Protein AF-A0A7W8K2A2-F1 (afdb_monomer)

Radius of gyration: 11.9 Å; Cα contacts (8 Å, |Δi|>4): 184; chains: 1; bounding box: 30×20×30 Å

Organism: NCBI:txid662880

pLDDT: mean 82.57, std 8.55, range [47.19, 90.38]

Foldseek 3Di:
DKDAPEQFKWFQKKKKFAFDPKDWDDPQWDDDPRIIIGGPGIAGHPGMDDTDMPGTQWIWIWTATPVGTDIDTDGDD

Solvent-accessible surface area (backbone atoms only — not comparable to full-atom values): 4241 Å² total; per-residue (Å²): 87,76,48,68,33,48,92,43,48,27,31,69,27,34,39,37,35,32,51,60,80,66,47,67,81,51,92,55,45,43,82,52,94,79,28,37,41,28,60,73,40,69,40,51,47,77,36,68,53,75,48,66,58,41,40,66,41,34,37,38,37,36,27,34,37,97,93,44,81,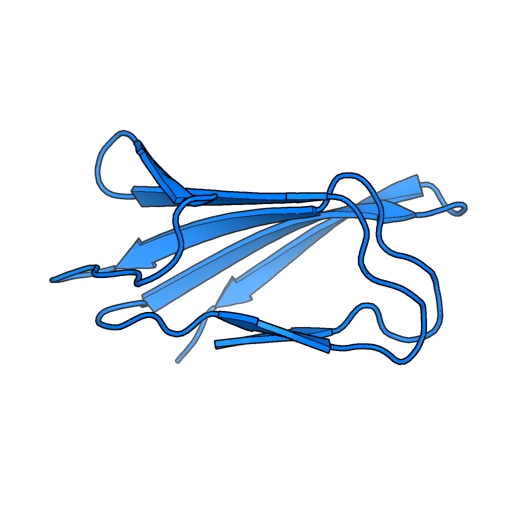44,79,46,76,44,75,47,130

Sequence (77 aa):
MRFEAGKLDASSVKLTLSGVGLAVNDARCAAAEGKLVCQIGTVKAGAGYVLPARGVLVVEAEYSRPDGPTVYRLATD

Nearest PDB structures (foldseek):
  8ayh-assembly1_A  TM=5.154E-01  e=1.276E-01  Homo sapiens
  7ad7-assembly1_A  TM=4.762E-01  e=1.659E-01  Homo sapiens
  3hmx-assembly1_A  TM=2.920E-01  e=3.875E+00  Homo sapiens

Secondary structure (DSSP, 8-state):
-EEE-TTS-EEEEEEEEEEEEEEE--TTEEEETTEEEEEEEEE-TT-EEE--EEEEEEEEEEEEETTEEEEEEEE--

Structure (mmCIF, N/CA/C/O backbone):
data_AF-A0A7W8K2A2-F1
#
_entry.id   AF-A0A7W8K2A2-F1
#
loop_
_atom_site.group_PDB
_atom_site.id
_atom_site.type_symbol
_atom_site.label_atom_id
_atom_site.label_alt_id
_atom_site.label_comp_id
_atom_site.label_asym_id
_atom_site.label_entity_id
_atom_site.label_seq_id
_atom_site.pdbx_PDB_ins_code
_atom_site.Cartn_x
_atom_site.Cartn_y
_atom_site.Cartn_z
_atom_site.occupancy
_atom_site.B_iso_or_equiv
_atom_site.auth_seq_id
_atom_site.auth_comp_id
_atom_site.auth_asym_id
_atom_site.auth_atom_id
_atom_site.pdbx_PDB_model_num
ATOM 1 N N . MET A 1 1 ? -7.415 -4.196 -2.898 1.00 76.38 1 MET A N 1
ATOM 2 C CA . MET A 1 1 ? -6.629 -3.025 -3.345 1.00 76.38 1 MET A CA 1
ATOM 3 C C . MET A 1 1 ? -5.410 -3.509 -4.125 1.00 76.38 1 MET A C 1
ATOM 5 O O . MET A 1 1 ? -4.885 -4.566 -3.790 1.00 76.38 1 MET A O 1
ATOM 9 N N . ARG A 1 2 ? -4.950 -2.767 -5.140 1.00 81.88 2 ARG A N 1
ATOM 10 C CA . ARG A 1 2 ? -3.713 -3.070 -5.879 1.00 81.88 2 ARG A CA 1
ATOM 11 C C . ARG A 1 2 ? -2.829 -1.823 -5.958 1.00 81.88 2 ARG A C 1
ATOM 13 O O . ARG A 1 2 ? -3.317 -0.759 -6.313 1.00 81.88 2 ARG A O 1
ATOM 20 N N . PHE A 1 3 ? -1.555 -1.971 -5.618 1.00 82.88 3 PHE A N 1
ATOM 21 C CA . PHE A 1 3 ? -0.499 -0.985 -5.839 1.00 82.88 3 PHE A CA 1
ATOM 22 C C . PHE A 1 3 ? 0.340 -1.441 -7.031 1.00 82.88 3 PHE A C 1
ATOM 24 O O . PHE A 1 3 ? 0.787 -2.585 -7.046 1.00 82.88 3 PHE A O 1
ATOM 31 N N . GLU A 1 4 ? 0.570 -0.582 -8.019 1.00 84.94 4 GLU A N 1
ATOM 32 C CA . GLU A 1 4 ? 1.397 -0.915 -9.182 1.00 84.94 4 GLU A CA 1
ATOM 33 C C . GLU A 1 4 ? 2.683 -0.098 -9.183 1.00 84.94 4 GLU A C 1
ATOM 35 O O . GLU A 1 4 ? 2.648 1.130 -9.110 1.00 84.94 4 GLU A O 1
ATOM 40 N N . ALA A 1 5 ? 3.827 -0.772 -9.316 1.00 80.94 5 ALA A N 1
ATOM 41 C CA . ALA A 1 5 ? 5.115 -0.087 -9.398 1.00 80.94 5 ALA A CA 1
ATOM 42 C C . ALA A 1 5 ? 5.284 0.686 -10.718 1.00 80.94 5 ALA A C 1
ATOM 44 O O . ALA A 1 5 ? 6.095 1.605 -10.795 1.00 80.94 5 ALA A O 1
ATOM 45 N N . GLY A 1 6 ? 4.494 0.382 -11.753 1.00 84.19 6 GLY A N 1
ATOM 46 C CA . GLY A 1 6 ? 4.587 1.049 -13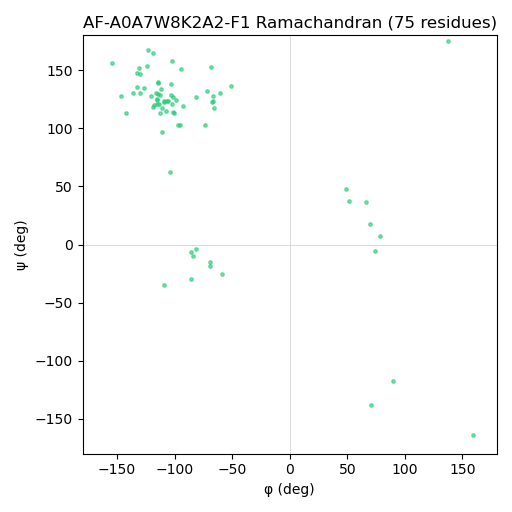.051 1.00 84.19 6 GLY A CA 1
ATOM 47 C C . GLY A 1 6 ? 5.866 0.663 -13.796 1.00 84.19 6 GLY A C 1
ATOM 48 O O . GLY A 1 6 ? 6.235 -0.506 -13.822 1.00 84.19 6 GLY A O 1
ATOM 49 N N . LYS A 1 7 ? 6.542 1.629 -14.432 1.00 83.81 7 LYS A N 1
ATOM 50 C CA . LYS A 1 7 ? 7.728 1.375 -15.279 1.00 83.81 7 LYS A CA 1
ATOM 51 C C . LYS A 1 7 ? 9.058 1.279 -14.517 1.00 83.81 7 LYS A C 1
ATOM 53 O O . LYS A 1 7 ? 10.059 0.920 -15.126 1.00 83.81 7 LYS A O 1
ATOM 58 N N . LEU A 1 8 ? 9.079 1.618 -13.229 1.00 86.00 8 LEU A N 1
ATOM 59 C CA . LEU A 1 8 ? 10.286 1.664 -12.400 1.00 86.00 8 LEU A CA 1
ATOM 60 C C . LEU A 1 8 ? 10.059 0.906 -11.093 1.00 86.00 8 LEU A C 1
ATOM 62 O O . LEU A 1 8 ? 8.931 0.846 -10.604 1.00 86.00 8 LEU A O 1
ATOM 66 N N . ASP A 1 9 ? 11.133 0.360 -10.525 1.00 87.75 9 ASP A N 1
ATOM 67 C CA . ASP A 1 9 ? 11.090 -0.283 -9.213 1.00 87.75 9 ASP A CA 1
ATOM 68 C C . ASP A 1 9 ? 10.657 0.732 -8.152 1.00 87.75 9 ASP A C 1
ATOM 70 O O . ASP A 1 9 ? 11.201 1.834 -8.072 1.00 87.75 9 ASP A O 1
ATOM 74 N N . ALA A 1 10 ? 9.678 0.354 -7.335 1.00 86.69 10 ALA A N 1
ATOM 75 C CA . ALA A 1 10 ? 9.250 1.116 -6.175 1.00 86.69 10 ALA A CA 1
ATOM 76 C C . ALA A 1 10 ? 9.862 0.480 -4.923 1.00 86.69 10 ALA A C 1
ATOM 78 O O . ALA A 1 10 ? 9.520 -0.645 -4.560 1.00 86.69 10 ALA A O 1
ATOM 79 N N . SER A 1 11 ? 10.765 1.195 -4.268 1.00 88.06 11 SER A N 1
ATOM 80 C CA . SER A 1 11 ? 11.464 0.763 -3.055 1.00 88.06 11 SER A CA 1
ATOM 81 C C . SER A 1 11 ? 10.864 1.429 -1.821 1.00 88.06 11 SER A C 1
ATOM 83 O O . SER A 1 11 ? 10.245 2.486 -1.916 1.00 88.06 11 SER A O 1
ATOM 85 N N . SER A 1 12 ? 11.059 0.828 -0.646 1.00 87.94 12 SER A N 1
ATOM 86 C CA . SER A 1 12 ? 10.540 1.346 0.633 1.00 87.94 12 SER A CA 1
ATOM 87 C C . SER A 1 12 ? 9.038 1.667 0.606 1.00 87.94 12 SER A C 1
ATOM 89 O O . SER A 1 12 ? 8.593 2.644 1.200 1.00 87.94 12 SER A O 1
ATOM 91 N N . VAL A 1 13 ? 8.255 0.847 -0.098 1.00 88.44 13 VAL A N 1
ATOM 92 C CA . VAL A 1 13 ? 6.820 1.046 -0.284 1.00 88.44 13 VAL A CA 1
ATOM 93 C C . VAL A 1 13 ? 6.097 0.906 1.051 1.00 88.44 13 VAL A C 1
ATOM 95 O O . VAL A 1 13 ? 6.061 -0.171 1.658 1.00 88.44 13 VAL A O 1
ATOM 98 N N . LYS A 1 14 ? 5.473 2.001 1.467 1.00 89.75 14 LYS A N 1
ATOM 99 C CA . LYS A 1 14 ? 4.595 2.123 2.622 1.00 89.75 14 LYS A CA 1
ATOM 100 C C . LYS A 1 14 ? 3.195 2.469 2.132 1.00 89.75 14 LYS A C 1
ATOM 102 O O . LYS A 1 14 ? 2.991 3.493 1.489 1.00 89.75 14 LYS A O 1
ATOM 107 N N . LEU A 1 15 ? 2.223 1.622 2.448 1.00 89.50 15 LEU A N 1
ATOM 108 C CA . LEU A 1 15 ? 0.813 1.864 2.150 1.00 89.50 15 LEU A CA 1
ATOM 109 C C . LEU A 1 15 ? 0.094 2.235 3.443 1.00 89.50 15 LEU A C 1
ATOM 111 O O . LEU A 1 15 ? 0.124 1.474 4.401 1.00 89.50 15 LEU A O 1
ATOM 115 N N . THR A 1 16 ? -0.554 3.388 3.474 1.00 90.06 16 THR A N 1
ATOM 116 C CA . THR A 1 16 ? -1.391 3.843 4.584 1.00 90.06 16 THR A CA 1
ATOM 117 C C . THR A 1 16 ? -2.843 3.798 4.142 1.00 90.06 16 THR A C 1
ATOM 119 O O . THR A 1 16 ? -3.217 4.400 3.144 1.00 90.06 16 THR A O 1
ATOM 122 N N . LEU A 1 17 ? -3.667 3.070 4.878 1.00 88.31 17 LEU A N 1
ATOM 123 C CA . LEU A 1 17 ? -5.059 2.792 4.560 1.00 88.31 17 LEU A CA 1
ATOM 124 C C . LEU A 1 17 ? -5.932 3.452 5.617 1.00 88.31 17 LEU A C 1
ATOM 126 O O . LEU A 1 17 ? -5.705 3.258 6.810 1.00 88.31 17 LEU A O 1
ATOM 130 N N . SER A 1 18 ? -6.931 4.208 5.187 1.00 88.69 18 SER A N 1
ATOM 131 C CA . SER A 1 18 ? -7.893 4.869 6.073 1.00 88.69 18 SER A CA 1
ATOM 132 C C . SER A 1 18 ? -9.315 4.583 5.600 1.00 88.69 18 SER A C 1
ATOM 134 O O . SER A 1 18 ? -9.554 4.436 4.401 1.00 88.69 18 SER A O 1
ATOM 136 N N . GLY A 1 19 ? -10.264 4.487 6.528 1.00 87.38 19 GLY A N 1
ATOM 137 C CA . GLY A 1 19 ? -11.649 4.141 6.215 1.00 87.38 19 GLY A CA 1
ATOM 138 C C . GLY A 1 19 ? -12.417 3.599 7.420 1.00 87.38 19 GLY A C 1
ATOM 139 O O . GLY A 1 19 ? -11.993 3.774 8.560 1.00 87.38 19 GLY A O 1
ATOM 140 N N . VAL A 1 20 ? -13.559 2.956 7.168 1.00 84.81 20 VAL A N 1
ATOM 141 C CA . VAL A 1 20 ? -14.518 2.520 8.197 1.00 84.81 20 VAL A CA 1
ATOM 142 C C . VAL A 1 20 ? -14.615 0.998 8.207 1.00 84.81 20 VAL A C 1
ATOM 144 O O . VAL A 1 20 ? -14.809 0.380 7.165 1.00 84.81 20 VAL A O 1
ATOM 147 N N . GLY A 1 21 ? -14.496 0.379 9.388 1.00 82.56 21 GLY A N 1
ATOM 148 C CA . GLY A 1 21 ? -14.479 -1.087 9.508 1.00 82.56 21 GLY A CA 1
ATOM 149 C C . GLY A 1 21 ? -13.239 -1.711 8.861 1.00 82.56 21 GLY A C 1
ATOM 150 O O . GLY A 1 21 ? -13.330 -2.758 8.219 1.00 82.56 21 GLY A O 1
ATOM 151 N N . LEU A 1 22 ? -12.096 -1.025 8.975 1.00 83.69 22 LEU A N 1
ATOM 152 C CA . LEU A 1 22 ? -10.885 -1.378 8.251 1.00 83.69 22 LEU A CA 1
ATOM 153 C C . LEU A 1 22 ? -10.320 -2.716 8.732 1.00 83.69 22 LEU A C 1
ATOM 155 O O . LEU A 1 22 ? -10.002 -2.887 9.907 1.00 83.69 22 LEU A O 1
ATOM 159 N N . ALA A 1 23 ? -10.170 -3.650 7.800 1.00 82.38 23 ALA A N 1
ATOM 160 C CA . ALA A 1 23 ? -9.584 -4.955 8.059 1.00 82.38 23 ALA A CA 1
ATOM 161 C C . ALA A 1 23 ? -8.621 -5.309 6.930 1.00 82.38 23 ALA A C 1
ATOM 163 O O . ALA A 1 23 ? -8.973 -5.227 5.751 1.00 82.38 23 ALA A O 1
ATOM 164 N N . VAL A 1 24 ? -7.410 -5.717 7.295 1.00 83.38 24 VAL A N 1
ATOM 165 C CA . VAL A 1 24 ? -6.366 -6.141 6.362 1.00 83.38 24 VAL A CA 1
ATOM 166 C C . VAL A 1 24 ? -5.876 -7.512 6.787 1.00 83.38 24 VAL A C 1
ATOM 168 O O . VAL A 1 24 ? -5.634 -7.742 7.968 1.00 83.38 24 VAL A O 1
ATOM 171 N N . ASN A 1 25 ? -5.737 -8.417 5.821 1.00 83.00 25 ASN A N 1
ATOM 172 C CA . ASN A 1 25 ? -5.199 -9.752 6.059 1.00 83.00 25 ASN A CA 1
ATOM 173 C C . ASN A 1 25 ? -3.751 -9.846 5.557 1.00 83.00 25 ASN A C 1
ATOM 175 O O . ASN A 1 25 ? -3.464 -10.577 4.611 1.00 83.00 25 ASN A O 1
ATOM 179 N N . ASP A 1 26 ? -2.858 -9.051 6.151 1.00 82.31 26 ASP A N 1
ATOM 180 C CA . ASP A 1 26 ? -1.422 -9.079 5.864 1.00 82.31 26 ASP A CA 1
ATOM 181 C C . ASP A 1 26 ? -0.625 -8.746 7.135 1.00 82.31 26 ASP A C 1
ATOM 183 O O . ASP A 1 26 ? -0.876 -7.739 7.797 1.00 82.31 26 ASP A O 1
ATOM 187 N N . ALA A 1 27 ? 0.336 -9.603 7.483 1.00 84.31 27 ALA A N 1
ATOM 188 C CA . ALA A 1 27 ? 1.143 -9.473 8.697 1.00 84.31 27 ALA A CA 1
ATOM 189 C C . ALA A 1 27 ? 2.114 -8.280 8.663 1.00 84.31 27 ALA A C 1
ATOM 191 O O . ALA A 1 27 ? 2.652 -7.889 9.697 1.00 84.31 27 ALA A O 1
ATOM 192 N N . ARG A 1 28 ? 2.354 -7.695 7.485 1.00 86.06 28 ARG A N 1
ATOM 193 C CA . ARG A 1 28 ? 3.198 -6.503 7.310 1.00 86.06 28 ARG A CA 1
ATOM 194 C C . ARG A 1 28 ? 2.453 -5.207 7.619 1.00 86.06 28 ARG A C 1
ATOM 196 O O . ARG A 1 28 ? 3.049 -4.130 7.542 1.00 86.06 28 ARG A O 1
ATOM 203 N N . CYS A 1 29 ? 1.158 -5.301 7.913 1.00 88.62 29 CYS A N 1
ATOM 204 C CA . CYS A 1 29 ? 0.297 -4.177 8.223 1.00 88.62 29 CYS A CA 1
ATOM 205 C C . CYS A 1 29 ? 0.064 -4.063 9.726 1.00 88.62 29 CYS A C 1
ATOM 207 O O . CYS A 1 29 ? -0.383 -5.006 10.374 1.00 88.62 29 CYS A O 1
ATOM 209 N N . ALA A 1 30 ? 0.321 -2.877 10.266 1.00 88.38 30 ALA A N 1
ATOM 210 C CA . ALA A 1 30 ? 0.059 -2.536 11.654 1.00 88.38 30 ALA A CA 1
ATOM 211 C C . ALA A 1 30 ? -1.018 -1.451 11.734 1.00 88.38 30 ALA A C 1
ATOM 213 O O . ALA A 1 30 ? -1.027 -0.505 10.943 1.00 88.38 30 ALA A O 1
ATOM 214 N N . ALA A 1 31 ? -1.932 -1.584 12.693 1.00 84.69 31 ALA A N 1
ATOM 215 C CA . ALA A 1 31 ? -2.893 -0.533 12.992 1.00 84.69 31 ALA A CA 1
ATOM 216 C C . ALA A 1 31 ? -2.182 0.641 13.686 1.00 84.69 31 ALA A C 1
ATOM 218 O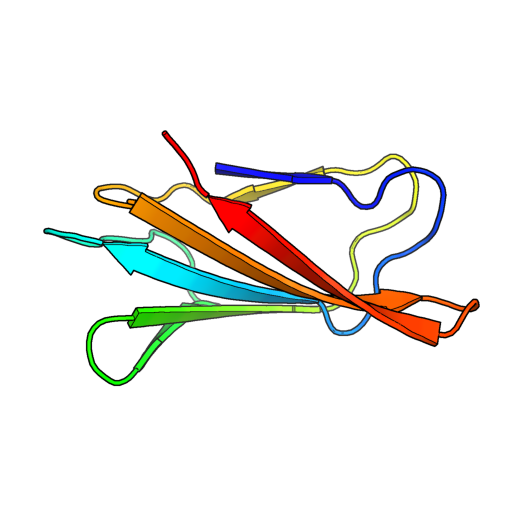 O . ALA A 1 31 ? -1.425 0.438 14.633 1.00 84.69 31 ALA A O 1
ATOM 219 N N . ALA A 1 32 ? -2.440 1.862 13.224 1.00 84.19 32 ALA A N 1
ATOM 220 C CA . ALA A 1 32 ? -1.909 3.098 13.786 1.00 84.19 32 ALA A CA 1
ATOM 221 C C . ALA A 1 32 ? -2.989 4.188 13.722 1.00 84.19 32 ALA A C 1
ATOM 223 O O . ALA A 1 32 ? -3.387 4.595 12.635 1.00 84.19 32 ALA A O 1
ATOM 224 N N . GLU A 1 33 ? -3.481 4.635 14.883 1.00 79.19 33 GLU A N 1
ATOM 225 C CA . GLU A 1 33 ? -4.370 5.807 15.025 1.00 79.19 33 GLU A CA 1
ATOM 226 C C . GLU A 1 33 ? -5.582 5.828 14.064 1.00 79.19 33 GLU A C 1
ATOM 228 O O . GLU A 1 33 ? -5.859 6.820 13.394 1.00 79.19 33 GLU A O 1
ATOM 233 N N . GLY A 1 34 ? -6.314 4.711 13.957 1.00 76.94 34 GLY A N 1
ATOM 234 C CA . GLY A 1 34 ? -7.489 4.608 13.072 1.00 76.94 34 GLY A CA 1
ATOM 235 C C . GLY A 1 34 ? -7.155 4.406 11.588 1.00 76.94 34 GLY A C 1
ATOM 236 O O . GLY A 1 34 ? -8.047 4.413 10.740 1.00 76.94 34 GLY A O 1
ATOM 237 N N . LYS A 1 35 ? -5.878 4.190 11.275 1.00 86.44 35 LYS A N 1
ATOM 238 C CA . LYS A 1 35 ? -5.364 3.807 9.961 1.00 86.44 35 LYS A CA 1
ATOM 239 C C . LYS A 1 3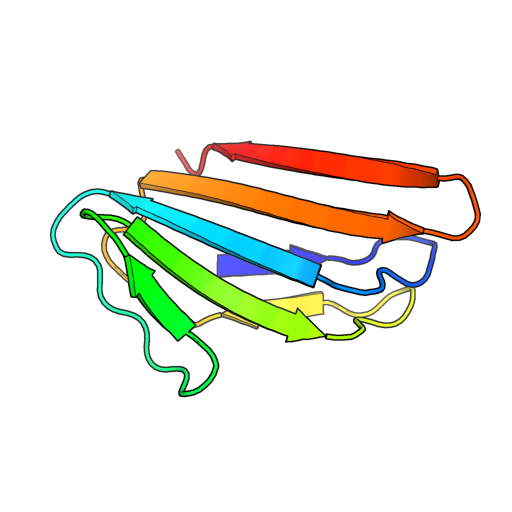5 ? -4.663 2.451 10.045 1.00 86.44 35 LYS A C 1
ATOM 241 O O . LYS A 1 35 ? -4.323 1.975 11.128 1.00 86.44 35 LYS A O 1
ATOM 246 N N . LEU A 1 36 ? -4.414 1.829 8.899 1.00 89.06 36 LEU A N 1
ATOM 247 C CA . LEU A 1 36 ? -3.533 0.667 8.771 1.00 89.06 36 LEU A CA 1
ATOM 248 C C . LEU A 1 36 ? -2.328 1.034 7.918 1.00 89.06 36 LEU A C 1
ATOM 250 O O . LEU A 1 36 ? -2.479 1.507 6.797 1.00 89.06 36 LEU A O 1
ATOM 254 N N . VAL A 1 37 ? -1.134 0.815 8.452 1.00 90.38 37 VAL A N 1
ATOM 255 C CA . VAL A 1 37 ? 0.133 1.110 7.786 1.00 90.38 37 VAL A CA 1
ATOM 256 C C . VAL A 1 37 ? 0.821 -0.203 7.444 1.00 90.38 37 VAL A C 1
ATOM 258 O O . VAL A 1 37 ? 1.185 -0.967 8.331 1.00 90.38 37 VAL A O 1
ATOM 261 N N . CYS A 1 38 ? 1.014 -0.453 6.156 1.00 89.38 38 CYS A N 1
ATOM 262 C CA . CYS A 1 38 ? 1.638 -1.646 5.605 1.00 89.38 38 CYS A CA 1
ATOM 263 C C . CYS A 1 38 ? 3.016 -1.325 5.038 1.00 89.38 38 CYS A C 1
ATOM 265 O O . CYS A 1 38 ? 3.130 -0.505 4.124 1.00 89.38 38 CYS A O 1
ATOM 267 N N . GLN A 1 39 ? 4.053 -2.003 5.527 1.00 90.38 39 GLN A N 1
ATOM 268 C CA . GLN A 1 39 ? 5.396 -1.907 4.951 1.00 90.38 39 GLN A CA 1
ATOM 269 C C . GLN A 1 39 ? 5.658 -3.071 3.997 1.00 90.38 39 GLN A C 1
ATOM 271 O O . GLN A 1 39 ? 5.910 -4.202 4.406 1.00 90.38 39 GLN A O 1
ATOM 276 N N . ILE A 1 40 ? 5.584 -2.793 2.697 1.00 87.38 40 ILE A N 1
ATOM 277 C CA . ILE A 1 40 ? 5.678 -3.817 1.650 1.00 87.38 40 ILE A CA 1
ATOM 278 C C . ILE A 1 40 ? 7.137 -4.101 1.275 1.00 87.38 40 ILE A C 1
ATOM 280 O O . ILE A 1 40 ? 7.466 -5.230 0.904 1.00 87.38 40 ILE A O 1
ATOM 284 N N . GLY A 1 41 ? 8.016 -3.102 1.400 1.00 87.38 41 GLY A N 1
ATOM 285 C CA . GLY A 1 41 ? 9.416 -3.193 0.989 1.00 87.38 41 GLY A CA 1
ATOM 286 C C . GLY A 1 41 ? 9.592 -2.766 -0.465 1.00 87.38 41 GLY A C 1
ATOM 287 O O . GLY A 1 41 ? 9.331 -1.615 -0.790 1.00 87.38 41 GLY A O 1
ATOM 288 N N . THR A 1 42 ? 10.045 -3.665 -1.340 1.00 88.94 42 THR A N 1
ATOM 289 C CA . THR A 1 42 ? 10.296 -3.341 -2.758 1.00 88.94 42 THR A CA 1
ATOM 290 C C . THR A 1 42 ? 9.306 -4.053 -3.673 1.00 88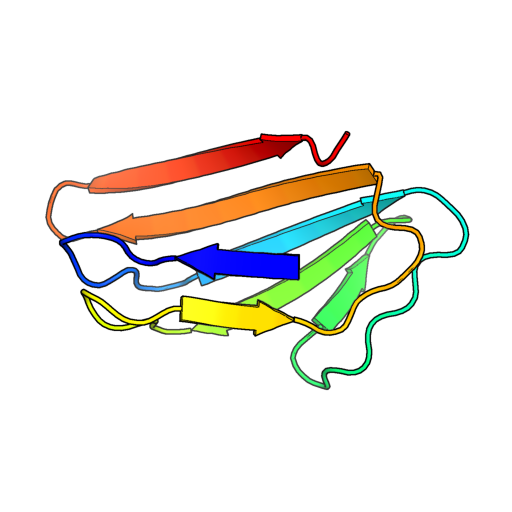.94 42 THR A C 1
ATOM 292 O O . THR A 1 42 ? 9.088 -5.258 -3.540 1.00 88.94 42 THR A O 1
ATOM 295 N N . VAL A 1 43 ? 8.741 -3.322 -4.631 1.00 88.94 43 VAL A N 1
ATOM 296 C CA . VAL A 1 43 ? 7.881 -3.831 -5.704 1.00 88.94 43 VAL A CA 1
ATOM 297 C C . VAL A 1 43 ? 8.575 -3.547 -7.034 1.00 88.94 43 VAL A C 1
ATOM 299 O O . VAL A 1 43 ? 8.866 -2.397 -7.355 1.00 88.94 43 VAL A O 1
ATOM 302 N N . LYS A 1 44 ? 8.869 -4.603 -7.799 1.00 88.88 44 LYS A N 1
ATOM 303 C CA . LYS A 1 44 ? 9.605 -4.498 -9.067 1.00 88.88 44 LYS A CA 1
ATOM 304 C C . LYS A 1 44 ? 8.792 -3.793 -10.154 1.00 88.88 44 LYS A C 1
ATOM 306 O O . L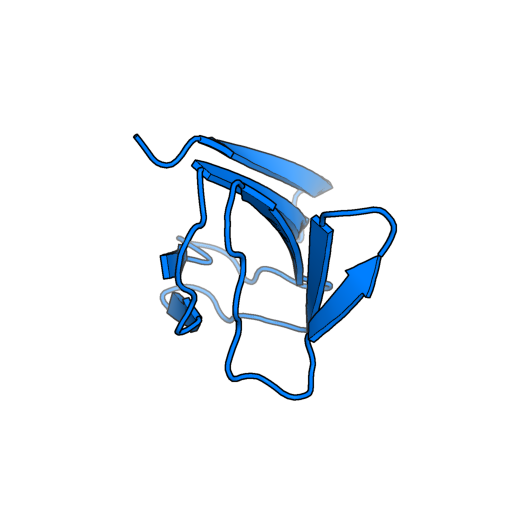YS A 1 44 ? 7.567 -3.899 -10.177 1.00 88.88 44 LYS A O 1
ATOM 3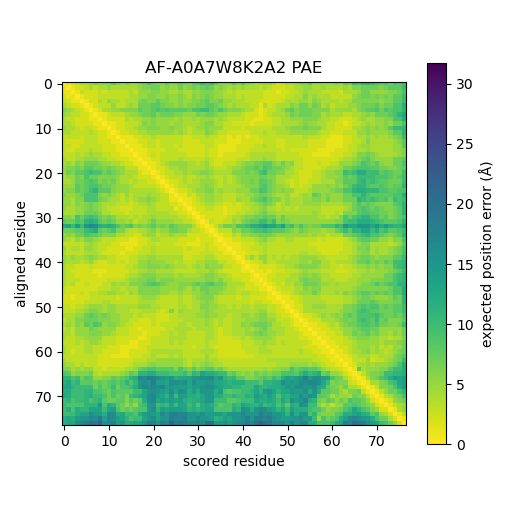11 N N . ALA A 1 45 ? 9.478 -3.155 -11.094 1.00 87.69 45 ALA A N 1
ATOM 312 C CA . ALA A 1 45 ? 8.908 -2.586 -12.305 1.00 87.69 45 ALA A CA 1
ATOM 313 C C . ALA A 1 45 ? 8.036 -3.620 -13.036 1.00 87.69 45 ALA A C 1
ATOM 315 O O . ALA A 1 45 ? 8.390 -4.793 -13.160 1.00 87.69 45 ALA A O 1
ATOM 316 N N . GLY A 1 46 ? 6.866 -3.186 -13.497 1.00 85.62 46 GLY A N 1
ATOM 317 C CA . GLY A 1 46 ? 5.863 -4.033 -14.140 1.00 85.62 46 GLY A CA 1
ATOM 318 C C . GLY A 1 46 ? 5.095 -4.955 -13.188 1.00 85.62 46 GLY A C 1
ATOM 319 O O . GLY A 1 46 ? 4.146 -5.602 -13.626 1.00 85.62 46 GLY A O 1
ATOM 320 N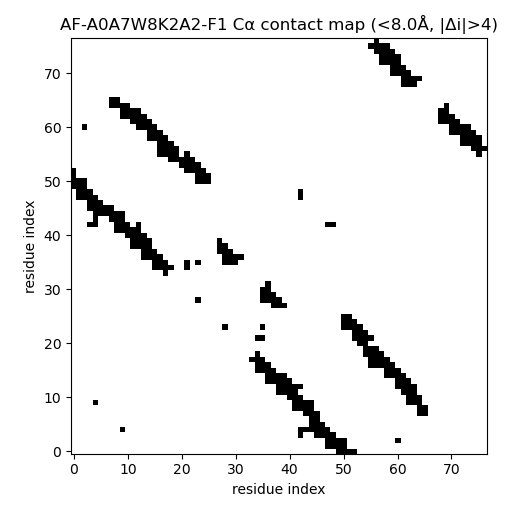 N . ALA A 1 47 ? 5.454 -5.014 -11.901 1.00 88.50 47 ALA A N 1
ATOM 321 C CA . ALA A 1 47 ? 4.737 -5.801 -10.909 1.00 88.50 47 ALA A CA 1
ATOM 322 C C . ALA A 1 47 ? 3.697 -4.964 -10.152 1.00 88.50 47 ALA A C 1
ATOM 324 O O . ALA A 1 47 ? 3.837 -3.754 -9.937 1.00 88.50 47 ALA A O 1
ATOM 325 N N . GLY A 1 48 ? 2.647 -5.655 -9.715 1.00 85.69 48 GLY A N 1
ATOM 326 C CA . GLY A 1 48 ? 1.649 -5.134 -8.796 1.00 85.69 48 GLY A CA 1
ATOM 327 C C . GLY A 1 48 ? 1.694 -5.890 -7.476 1.00 85.69 48 GLY A C 1
ATOM 328 O O . GLY A 1 48 ? 1.837 -7.111 -7.454 1.00 85.69 48 GLY A O 1
ATOM 329 N N . TYR A 1 49 ? 1.542 -5.166 -6.377 1.00 84.62 49 TYR A N 1
ATOM 330 C CA . TYR A 1 49 ? 1.278 -5.740 -5.070 1.00 84.62 49 TYR A CA 1
ATOM 331 C C . TYR A 1 49 ? -0.224 -5.661 -4.786 1.00 84.62 49 TYR A C 1
ATOM 333 O O . TYR A 1 49 ? -0.831 -4.590 -4.853 1.00 84.62 49 TYR A O 1
ATOM 341 N N . VAL A 1 50 ? -0.838 -6.805 -4.494 1.00 85.88 50 VAL A N 1
ATOM 342 C CA . VAL A 1 50 ? -2.265 -6.893 -4.177 1.00 85.88 50 VAL A CA 1
ATOM 343 C C . VAL A 1 50 ? -2.415 -7.038 -2.674 1.00 85.88 50 VAL A C 1
ATOM 345 O O . VAL A 1 50 ? -1.937 -8.007 -2.095 1.00 85.88 50 VAL A O 1
ATOM 348 N N . LEU A 1 51 ? -3.120 -6.085 -2.067 1.00 83.00 51 LEU A N 1
ATOM 349 C CA . LEU A 1 51 ? -3.449 -6.114 -0.653 1.00 83.00 51 LEU A CA 1
ATOM 350 C C . LEU A 1 51 ? -4.943 -6.435 -0.471 1.00 83.00 51 LEU A C 1
ATOM 352 O O . LEU A 1 51 ? -5.801 -5.633 -0.885 1.00 83.00 51 LEU A O 1
ATOM 356 N N . PRO A 1 52 ? -5.283 -7.589 0.131 1.00 81.94 52 PRO A N 1
ATOM 357 C CA . PRO A 1 52 ? -6.648 -7.895 0.526 1.00 81.94 52 PRO A CA 1
ATOM 358 C C . PRO A 1 52 ? -7.016 -7.057 1.756 1.00 81.94 52 PRO A C 1
ATOM 360 O O . PRO A 1 52 ? -6.613 -7.343 2.883 1.00 81.94 52 PRO A O 1
ATOM 363 N N . ALA A 1 53 ? -7.789 -6.002 1.510 1.00 84.25 53 ALA A N 1
ATOM 364 C CA . ALA A 1 53 ? -8.273 -5.067 2.514 1.00 84.25 53 ALA A CA 1
ATOM 365 C C . ALA A 1 53 ? -9.778 -4.827 2.328 1.00 84.25 53 ALA A C 1
ATOM 367 O O . ALA A 1 53 ? -10.275 -4.859 1.198 1.00 84.25 53 ALA A O 1
ATOM 368 N N . ARG A 1 54 ? -10.495 -4.585 3.427 1.00 84.75 54 ARG A N 1
ATOM 369 C CA . ARG A 1 54 ? -11.919 -4.212 3.462 1.00 84.75 54 ARG A CA 1
ATOM 370 C C . ARG A 1 54 ? -12.107 -2.903 4.220 1.00 84.75 54 ARG A C 1
ATOM 372 O O . ARG A 1 54 ? -11.299 -2.581 5.086 1.00 84.75 54 ARG A O 1
ATOM 379 N N . GLY A 1 55 ? -13.175 -2.175 3.887 1.00 84.00 55 GLY A N 1
ATOM 380 C CA . GLY A 1 55 ? -13.520 -0.912 4.548 1.00 84.00 55 GLY A CA 1
ATOM 381 C C . GLY A 1 55 ? -12.563 0.242 4.237 1.00 84.00 55 GLY A C 1
ATOM 382 O O . GLY A 1 55 ? -12.519 1.216 4.979 1.00 84.00 55 GLY A O 1
ATOM 383 N N . VAL A 1 56 ? -11.761 0.124 3.176 1.00 86.62 56 VAL A N 1
ATOM 384 C CA . VAL A 1 56 ? -10.793 1.148 2.765 1.00 86.62 56 VAL A CA 1
ATOM 385 C C . VAL A 1 56 ? -11.512 2.229 1.963 1.00 86.62 56 VAL A C 1
ATOM 387 O O . VAL A 1 56 ? -12.188 1.904 0.995 1.00 86.62 56 VAL A O 1
ATOM 390 N N . LEU A 1 57 ? -11.342 3.488 2.367 1.00 85.06 57 LEU A N 1
ATOM 391 C CA . LEU A 1 57 ? -11.834 4.678 1.656 1.00 85.06 57 LEU A CA 1
ATOM 392 C C . LEU A 1 57 ? -10.680 5.471 1.032 1.00 85.06 57 LEU A C 1
ATOM 394 O O . LEU A 1 57 ? -10.801 6.063 -0.033 1.00 85.06 57 LEU A O 1
ATOM 398 N N . VAL A 1 58 ? -9.532 5.500 1.705 1.00 85.31 58 VAL A N 1
ATOM 399 C CA . VAL A 1 58 ? -8.359 6.245 1.254 1.00 85.31 58 VAL A CA 1
ATOM 400 C C . VAL A 1 58 ? -7.133 5.366 1.359 1.00 85.31 58 VAL A C 1
ATOM 402 O O . VAL A 1 58 ? -6.907 4.710 2.379 1.00 85.31 58 VAL A O 1
ATOM 405 N N . VAL A 1 59 ? -6.315 5.406 0.313 1.00 85.94 59 VAL A N 1
ATOM 406 C CA . VAL A 1 59 ? -5.003 4.779 0.268 1.00 85.94 59 VAL A CA 1
ATOM 407 C C . VAL A 1 59 ? -3.952 5.851 0.004 1.00 85.94 59 VAL A C 1
ATOM 409 O O . VAL A 1 59 ? -4.003 6.582 -0.978 1.00 85.94 59 VAL A O 1
ATOM 412 N N . GLU A 1 60 ? -2.929 5.909 0.837 1.00 87.38 60 GLU A N 1
ATOM 413 C CA . GLU A 1 60 ? -1.739 6.717 0.598 1.00 87.38 60 GLU A CA 1
ATOM 414 C C . GLU A 1 60 ? -0.559 5.767 0.391 1.00 87.38 60 GLU A C 1
ATOM 416 O O . GLU A 1 60 ? -0.260 4.952 1.258 1.00 87.38 60 GLU A O 1
ATOM 421 N N . ALA A 1 61 ? 0.099 5.833 -0.760 1.00 86.88 61 ALA A N 1
ATOM 422 C CA . ALA A 1 61 ? 1.303 5.073 -1.055 1.00 86.88 61 ALA A CA 1
ATOM 423 C C . ALA A 1 61 ? 2.514 6.006 -1.025 1.00 86.88 61 ALA A C 1
ATOM 425 O O . ALA A 1 61 ? 2.581 6.981 -1.764 1.00 86.88 61 ALA A O 1
ATOM 426 N N . GLU A 1 62 ? 3.495 5.694 -0.197 1.00 88.06 62 GLU A N 1
ATOM 427 C CA . GLU A 1 62 ? 4.775 6.390 -0.121 1.00 88.06 62 GLU A CA 1
ATOM 428 C C . GLU A 1 62 ? 5.861 5.410 -0.546 1.00 88.06 62 GLU A C 1
ATOM 430 O O . GLU A 1 62 ? 5.930 4.301 -0.020 1.00 88.06 62 GLU A O 1
ATOM 435 N N . TYR A 1 63 ? 6.660 5.769 -1.544 1.00 87.06 63 TYR A N 1
ATOM 436 C CA . TYR A 1 63 ? 7.728 4.909 -2.040 1.00 87.06 63 TYR A CA 1
ATOM 437 C C . TYR A 1 63 ? 8.841 5.731 -2.684 1.00 87.06 63 TYR A C 1
ATOM 439 O O . TYR A 1 63 ? 8.635 6.840 -3.171 1.00 87.06 63 TYR A O 1
ATOM 447 N N . SER A 1 64 ? 10.039 5.167 -2.718 1.00 86.25 64 SER A N 1
ATOM 448 C CA . SER A 1 64 ? 11.202 5.770 -3.359 1.00 86.25 64 SER A CA 1
ATOM 449 C C . SER A 1 64 ? 11.477 5.100 -4.691 1.00 86.25 64 SER A C 1
ATOM 451 O O . SER A 1 64 ? 11.426 3.875 -4.808 1.00 86.25 64 SER A O 1
ATOM 453 N N . ARG A 1 65 ? 11.813 5.905 -5.689 1.00 84.62 65 ARG A N 1
ATOM 454 C CA . ARG A 1 65 ? 12.289 5.447 -6.990 1.00 84.62 65 ARG A CA 1
ATOM 455 C C . ARG A 1 65 ? 13.664 6.055 -7.291 1.00 84.62 65 ARG A C 1
ATOM 457 O O . ARG A 1 65 ? 14.079 6.982 -6.592 1.00 84.62 65 ARG A O 1
ATOM 464 N N . PRO A 1 66 ? 14.386 5.559 -8.314 1.00 75.00 66 PRO A N 1
ATOM 465 C CA . PRO A 1 66 ? 15.682 6.118 -8.705 1.00 75.00 66 PRO A CA 1
ATOM 466 C C . PRO A 1 66 ? 15.628 7.602 -9.101 1.00 75.00 66 PRO A C 1
ATOM 468 O O . PRO A 1 66 ? 16.635 8.294 -8.997 1.00 75.00 66 PRO A O 1
ATOM 471 N N . ASP A 1 67 ? 14.468 8.090 -9.545 1.00 76.88 67 ASP A N 1
ATOM 472 C CA . ASP A 1 67 ? 14.197 9.487 -9.901 1.00 76.88 67 ASP A CA 1
ATOM 473 C C . ASP A 1 67 ? 13.778 10.362 -8.702 1.00 76.88 67 ASP A C 1
ATOM 475 O O . ASP A 1 67 ? 13.689 11.581 -8.842 1.00 76.88 67 ASP A O 1
ATOM 479 N N . GLY A 1 68 ? 13.580 9.775 -7.514 1.00 67.81 68 GLY A N 1
ATOM 480 C CA . GLY A 1 68 ? 13.312 10.491 -6.265 1.00 67.81 68 GLY A CA 1
ATOM 481 C C . GLY A 1 68 ? 12.210 9.867 -5.392 1.00 67.81 68 GLY A C 1
ATOM 482 O O . GLY A 1 68 ? 11.560 8.887 -5.775 1.00 67.81 68 GLY A O 1
ATOM 483 N N . PRO A 1 69 ? 11.983 10.415 -4.182 1.00 67.88 69 PRO A N 1
ATOM 484 C CA . PRO A 1 69 ? 10.862 10.017 -3.336 1.00 67.88 69 PRO A CA 1
ATOM 485 C C . PRO A 1 69 ? 9.536 10.436 -3.983 1.00 67.88 69 PRO A C 1
ATOM 487 O O . PRO A 1 69 ? 9.342 11.598 -4.336 1.00 67.88 69 PRO A O 1
ATOM 490 N N . THR A 1 70 ? 8.611 9.489 -4.128 1.00 71.69 70 THR A N 1
ATOM 491 C C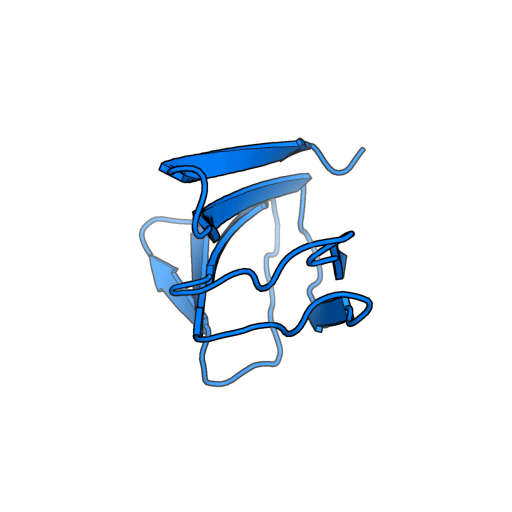A . THR A 1 70 ? 7.277 9.709 -4.697 1.00 71.69 70 THR A CA 1
ATOM 492 C C . THR A 1 70 ? 6.214 9.377 -3.651 1.00 71.69 70 THR A C 1
ATOM 494 O O . THR A 1 70 ? 6.086 8.237 -3.206 1.00 71.69 70 THR A O 1
ATOM 497 N N . VAL A 1 71 ? 5.405 10.370 -3.278 1.00 68.06 71 VAL A N 1
ATOM 498 C CA . VAL A 1 71 ? 4.199 10.160 -2.465 1.00 68.06 71 VAL A CA 1
ATOM 499 C C . VAL A 1 71 ? 2.997 10.188 -3.400 1.00 68.06 71 VAL A C 1
ATOM 501 O O . VAL A 1 71 ? 2.692 11.217 -4.000 1.00 68.06 71 VAL A O 1
ATOM 504 N N . TYR A 1 72 ? 2.317 9.056 -3.544 1.00 69.19 72 TYR A N 1
ATOM 505 C CA . TYR A 1 72 ? 1.135 8.901 -4.381 1.00 69.19 72 TYR A CA 1
ATOM 506 C C . TYR A 1 72 ? -0.097 8.653 -3.508 1.00 69.19 72 TYR A C 1
ATOM 508 O O . TYR A 1 72 ? -0.220 7.616 -2.861 1.00 69.19 72 TYR A O 1
ATOM 516 N N . ARG A 1 73 ? -1.039 9.597 -3.486 1.00 64.44 73 ARG A N 1
ATOM 517 C CA . ARG A 1 73 ? -2.330 9.424 -2.806 1.00 64.44 73 ARG A CA 1
ATOM 518 C C . ARG A 1 73 ? -3.352 8.887 -3.793 1.00 64.44 73 ARG A C 1
ATOM 520 O O . ARG A 1 73 ? -3.648 9.537 -4.788 1.00 64.44 73 ARG A O 1
ATOM 527 N N . LEU A 1 74 ? -3.882 7.710 -3.503 1.00 64.38 74 LEU A N 1
ATOM 528 C CA . LEU A 1 74 ? -4.924 7.051 -4.273 1.00 64.38 74 LEU A CA 1
ATOM 529 C C . LEU A 1 74 ? -6.195 7.054 -3.413 1.00 64.38 74 LEU A C 1
ATOM 531 O O . LEU A 1 74 ? -6.369 6.231 -2.517 1.00 64.38 74 LEU A O 1
ATOM 535 N N . ALA A 1 75 ? -7.077 8.024 -3.643 1.00 56.41 75 ALA A N 1
ATOM 536 C CA . ALA A 1 75 ? -8.428 7.936 -3.103 1.00 56.41 75 ALA A CA 1
ATOM 537 C C . ALA A 1 75 ? -9.125 6.760 -3.802 1.00 56.41 75 ALA A C 1
ATOM 539 O O . ALA A 1 75 ? -9.130 6.690 -5.032 1.00 56.41 75 ALA A O 1
ATOM 540 N N . THR A 1 76 ? -9.624 5.801 -3.029 1.00 54.94 76 THR A N 1
ATOM 541 C CA . THR A 1 76 ? -10.436 4.707 -3.562 1.00 54.94 76 THR A CA 1
ATOM 542 C C . THR A 1 76 ? -11.886 5.130 -3.397 1.00 54.94 76 THR A C 1
ATOM 544 O O . THR A 1 76 ? -12.367 5.136 -2.268 1.00 54.94 76 THR A O 1
ATOM 547 N N . ASP A 1 77 ? -12.512 5.554 -4.497 1.00 47.19 77 ASP A N 1
ATOM 548 C CA . ASP A 1 77 ? -13.955 5.831 -4.567 1.00 47.19 77 ASP A CA 1
ATOM 549 C C . ASP A 1 77 ? -14.776 4.584 -4.189 1.00 47.19 77 ASP A C 1
ATOM 551 O O . ASP A 1 77 ? -14.385 3.471 -4.632 1.00 47.19 77 ASP A O 1
#

Mean predicted aligned error: 5.36 Å